Protein AF-A0A6B2XRZ3-F1 (afdb_monomer_lite)

Foldseek 3Di:
DFDPVQVCPVCVVVQVVCCQPVCCVPPVDGDDPVNVVCCCVVPVVVSRVD

Radius of gyration: 11.79 Å; chains: 1; bounding box: 26×24×25 Å

pLDDT: mean 93.39, std 6.19, range [68.88, 98.0]

Sequence (50 aa):
EIAPDFPAIRFVPHMLIGAFIALPLMEDRSVDQAFLADFIDSVVFPALGV

Secondary structure (DSSP, 8-state):
---TT-TTGGGHHHHHHHHHHHHHHHHS----HHHHHHHIIIIIHHHTT-

Structure (mmCIF, N/CA/C/O backbone):
data_AF-A0A6B2XRZ3-F1
#
_entry.id   AF-A0A6B2XRZ3-F1
#
loop_
_atom_site.group_PDB
_atom_site.id
_atom_site.type_symbol
_atom_site.label_atom_id
_atom_site.label_alt_id
_atom_site.label_comp_id
_atom_site.label_asym_id
_atom_site.label_entity_id
_atom_site.label_seq_id
_atom_site.pdbx_PDB_ins_code
_atom_site.Cartn_x
_atom_site.Cartn_y
_atom_site.Cartn_z
_atom_site.occupancy
_atom_site.B_iso_or_equiv
_atom_site.auth_seq_id
_atom_site.auth_comp_id
_atom_site.auth_asym_id
_atom_site.auth_atom_id
_atom_site.pdbx_PDB_model_num
ATOM 1 N N . GLU A 1 1 ? 6.314 -10.823 -9.655 1.00 68.88 1 GLU A N 1
ATOM 2 C CA . GLU A 1 1 ? 7.685 -10.392 -9.304 1.00 68.88 1 GLU A CA 1
ATOM 3 C C . GLU A 1 1 ? 7.842 -8.957 -9.782 1.00 68.88 1 GLU A C 1
ATOM 5 O O . GLU A 1 1 ? 7.452 -8.682 -10.910 1.00 68.88 1 GLU A O 1
ATOM 10 N N . ILE A 1 2 ? 8.291 -8.042 -8.921 1.00 78.00 2 ILE A N 1
ATOM 11 C CA . ILE A 1 2 ? 8.449 -6.620 -9.267 1.00 78.00 2 ILE A CA 1
ATOM 12 C C . ILE A 1 2 ? 9.891 -6.417 -9.727 1.00 78.00 2 ILE A C 1
ATOM 14 O O . ILE A 1 2 ? 10.817 -6.809 -9.018 1.00 78.00 2 ILE A O 1
ATOM 18 N N . ALA A 1 3 ? 10.091 -5.808 -10.897 1.00 82.12 3 ALA A N 1
ATOM 19 C CA . ALA A 1 3 ? 11.435 -5.508 -11.378 1.00 82.12 3 ALA A CA 1
ATOM 20 C C . ALA A 1 3 ? 12.147 -4.544 -10.403 1.00 82.12 3 ALA A C 1
ATOM 22 O O . ALA A 1 3 ? 11.553 -3.536 -10.016 1.00 82.12 3 ALA A O 1
ATOM 23 N N . PRO A 1 4 ? 13.410 -4.796 -10.014 1.00 76.75 4 PRO A N 1
ATOM 24 C CA . PRO A 1 4 ? 14.121 -3.946 -9.054 1.00 76.75 4 PRO A CA 1
ATOM 25 C C . PRO A 1 4 ? 14.298 -2.498 -9.538 1.00 76.75 4 PRO A C 1
ATOM 27 O O . PRO A 1 4 ? 14.328 -1.582 -8.721 1.00 76.75 4 PRO A O 1
ATOM 30 N N . ASP A 1 5 ? 14.319 -2.281 -10.856 1.00 80.25 5 ASP A N 1
ATOM 31 C CA . ASP A 1 5 ? 14.412 -0.951 -11.471 1.00 80.25 5 ASP A CA 1
ATOM 32 C C . ASP A 1 5 ? 13.041 -0.315 -11.753 1.00 80.25 5 ASP A C 1
ATOM 34 O O . ASP A 1 5 ? 12.951 0.700 -12.451 1.00 80.25 5 ASP A O 1
ATOM 38 N N . PHE A 1 6 ? 11.948 -0.897 -11.241 1.00 87.25 6 PHE A N 1
ATOM 39 C CA . PHE A 1 6 ? 10.615 -0.366 -11.485 1.00 87.25 6 PHE A CA 1
ATOM 40 C C . PHE A 1 6 ? 10.486 1.026 -10.842 1.00 87.25 6 PHE A C 1
ATOM 42 O O . PHE A 1 6 ? 10.595 1.146 -9.618 1.00 87.25 6 PHE A O 1
ATOM 49 N N . PRO A 1 7 ? 10.231 2.101 -11.617 1.00 87.75 7 PRO A N 1
ATOM 50 C CA . PRO A 1 7 ? 10.366 3.475 -11.126 1.00 87.75 7 PRO A CA 1
ATOM 51 C C . PRO A 1 7 ? 9.518 3.809 -9.897 1.00 87.75 7 PRO A C 1
ATOM 53 O O . PRO A 1 7 ? 9.866 4.721 -9.145 1.00 87.75 7 PRO A O 1
ATOM 56 N N . ALA A 1 8 ? 8.407 3.093 -9.695 1.00 90.94 8 ALA A N 1
ATOM 57 C CA . ALA A 1 8 ? 7.508 3.302 -8.570 1.00 90.94 8 ALA A CA 1
ATOM 58 C C . ALA A 1 8 ? 8.025 2.719 -7.239 1.00 90.94 8 ALA A C 1
ATOM 60 O O . ALA A 1 8 ? 7.609 3.186 -6.179 1.00 90.94 8 ALA A O 1
ATOM 61 N N . ILE A 1 9 ? 8.980 1.777 -7.256 1.00 91.56 9 ILE A N 1
ATOM 62 C CA . ILE A 1 9 ? 9.439 1.069 -6.046 1.00 91.56 9 ILE A CA 1
ATOM 63 C C . ILE A 1 9 ? 10.034 2.018 -4.993 1.00 91.56 9 ILE A C 1
ATOM 65 O O . ILE A 1 9 ? 9.786 1.876 -3.797 1.00 91.56 9 ILE A O 1
ATOM 69 N N . ARG A 1 10 ? 10.732 3.072 -5.436 1.00 93.44 10 ARG A N 1
ATOM 70 C CA . ARG A 1 10 ? 11.302 4.114 -4.559 1.00 93.44 10 ARG A CA 1
ATOM 71 C C . ARG A 1 10 ? 10.245 4.962 -3.842 1.00 93.44 10 ARG A C 1
ATOM 73 O O . ARG A 1 10 ? 10.557 5.645 -2.869 1.00 93.44 10 ARG A O 1
ATOM 80 N N . PHE A 1 11 ? 9.001 4.935 -4.316 1.00 95.31 11 PHE A N 1
ATOM 81 C CA . PHE A 1 11 ? 7.893 5.674 -3.720 1.00 95.31 11 PHE A CA 1
ATOM 82 C C . PHE A 1 11 ? 7.072 4.833 -2.740 1.00 95.31 11 PHE A C 1
ATOM 84 O O . PHE A 1 11 ? 6.277 5.410 -2.007 1.00 95.31 11 PHE A O 1
ATOM 91 N N . VAL A 1 12 ? 7.307 3.520 -2.629 1.00 94.44 12 VAL A N 1
ATOM 92 C CA . VAL A 1 12 ? 6.582 2.657 -1.678 1.00 94.44 12 VAL A CA 1
ATOM 93 C C . V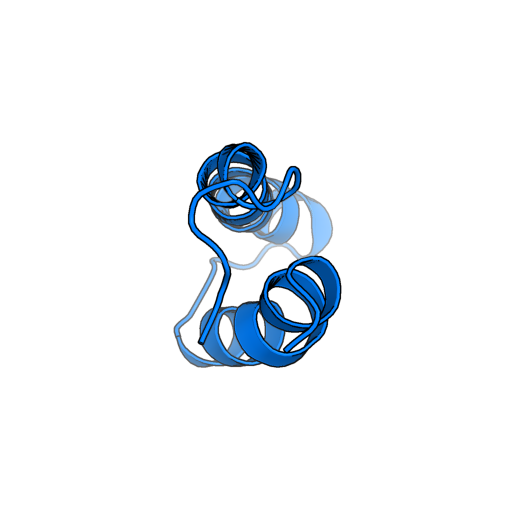AL A 1 12 ? 6.679 3.171 -0.232 1.00 94.44 12 VAL A C 1
ATOM 95 O O . VAL A 1 12 ? 5.631 3.319 0.396 1.00 94.44 12 VAL A O 1
ATOM 98 N N . PRO A 1 13 ? 7.857 3.563 0.304 1.00 95.88 13 PRO A N 1
ATOM 99 C CA . PRO A 1 13 ? 7.919 4.145 1.647 1.00 95.88 13 PRO A CA 1
ATOM 100 C C . PRO A 1 13 ? 7.088 5.428 1.785 1.00 95.88 13 PRO A C 1
ATOM 102 O O . PRO A 1 13 ? 6.467 5.646 2.819 1.00 95.88 13 PRO A O 1
ATOM 105 N N . HIS A 1 14 ? 7.030 6.253 0.735 1.00 96.75 14 HIS A N 1
ATOM 106 C CA . HIS A 1 14 ? 6.243 7.487 0.723 1.00 96.75 14 HIS A CA 1
ATOM 107 C C . HIS A 1 14 ? 4.739 7.193 0.727 1.00 96.75 14 HIS A C 1
ATOM 109 O O . HIS A 1 14 ? 3.998 7.860 1.441 1.00 96.75 14 HIS A O 1
ATOM 115 N N . MET A 1 15 ? 4.295 6.178 -0.024 1.00 95.50 15 MET A N 1
ATOM 116 C CA . MET A 1 15 ? 2.899 5.726 -0.027 1.00 95.50 15 MET A CA 1
ATOM 117 C C . MET A 1 15 ? 2.491 5.185 1.344 1.00 95.50 15 MET A C 1
ATOM 119 O O . MET A 1 15 ? 1.445 5.565 1.861 1.00 95.50 15 MET A O 1
ATOM 123 N N . LEU A 1 16 ? 3.337 4.352 1.959 1.00 96.12 16 LEU A N 1
ATOM 124 C CA . LEU A 1 16 ? 3.068 3.786 3.281 1.00 96.12 16 LEU A CA 1
ATOM 125 C C . LEU A 1 16 ? 3.019 4.877 4.354 1.00 96.12 16 LEU A C 1
ATOM 127 O O . LEU A 1 16 ? 2.040 4.963 5.086 1.00 96.12 16 LEU A O 1
ATOM 131 N N . ILE A 1 17 ? 4.022 5.758 4.419 1.00 97.12 17 ILE A N 1
ATOM 132 C CA . ILE A 1 17 ? 4.012 6.888 5.362 1.00 97.12 17 ILE A CA 1
ATOM 133 C C . ILE A 1 17 ? 2.791 7.779 5.109 1.00 97.12 17 ILE A C 1
ATOM 135 O O . 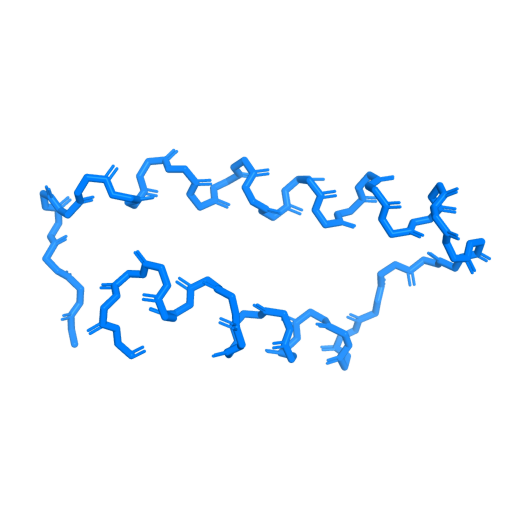ILE A 1 17 ? 2.123 8.185 6.058 1.00 97.12 17 ILE A O 1
ATOM 139 N N . GLY A 1 18 ? 2.463 8.039 3.842 1.00 96.12 18 GLY A N 1
ATOM 140 C CA . GLY A 1 18 ? 1.269 8.777 3.449 1.00 96.12 18 GLY A CA 1
ATOM 141 C C . GLY A 1 18 ? -0.005 8.165 4.026 1.00 96.12 18 GLY A C 1
ATOM 142 O O . GLY A 1 18 ? -0.791 8.892 4.618 1.00 96.12 18 GLY A O 1
ATOM 143 N N . ALA A 1 19 ? -0.174 6.844 3.953 1.00 96.25 19 ALA A N 1
ATOM 144 C CA . ALA A 1 19 ? -1.313 6.146 4.550 1.00 96.25 19 ALA A CA 1
ATOM 145 C C . ALA A 1 19 ? -1.391 6.336 6.078 1.00 96.25 19 ALA A C 1
ATOM 147 O O . ALA A 1 19 ? -2.459 6.641 6.605 1.00 96.25 19 ALA A O 1
ATOM 148 N N . PHE A 1 20 ? -0.259 6.244 6.787 1.00 97.00 20 PHE A N 1
ATOM 149 C CA . PHE A 1 20 ? -0.207 6.431 8.245 1.00 97.00 20 PHE A CA 1
ATOM 150 C C . PHE A 1 20 ? -0.477 7.865 8.707 1.00 97.00 20 PHE A C 1
ATOM 152 O O . PHE A 1 20 ? -0.936 8.056 9.831 1.00 97.00 20 PHE A O 1
ATOM 159 N N . ILE A 1 21 ? -0.198 8.865 7.870 1.00 97.38 21 ILE A N 1
ATOM 160 C CA . ILE A 1 21 ? -0.417 10.276 8.207 1.00 97.38 21 ILE A CA 1
ATOM 161 C C . ILE A 1 21 ? -1.772 10.771 7.702 1.00 97.38 21 ILE A C 1
ATOM 163 O O . ILE A 1 21 ? -2.482 11.452 8.433 1.00 97.38 21 ILE A O 1
ATOM 167 N N . ALA A 1 22 ? -2.145 10.445 6.467 1.00 96.75 22 ALA A N 1
ATOM 168 C CA . ALA A 1 22 ? -3.347 10.969 5.832 1.00 96.75 22 ALA A CA 1
ATOM 169 C C . ALA A 1 22 ? -4.622 10.330 6.388 1.00 96.75 22 ALA A C 1
ATOM 171 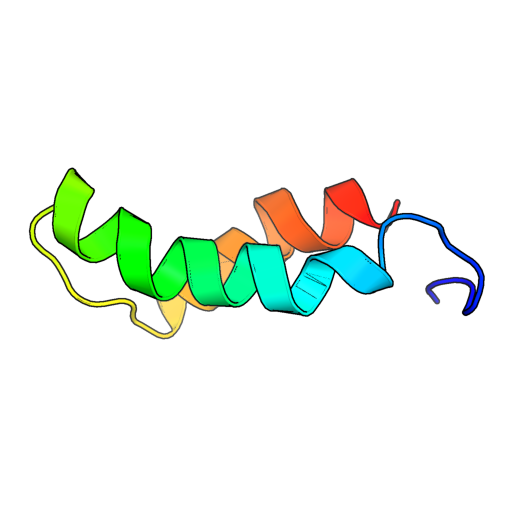O O . ALA A 1 22 ? -5.570 11.062 6.655 1.00 96.75 22 ALA A O 1
ATOM 172 N N . LEU A 1 23 ? -4.648 9.010 6.620 1.00 96.69 23 LEU A N 1
ATOM 173 C CA . LEU A 1 23 ? -5.864 8.333 7.086 1.00 96.69 23 LEU A CA 1
ATOM 174 C C . LEU A 1 23 ? -6.387 8.914 8.415 1.00 96.69 23 LEU A C 1
ATOM 176 O O . LEU A 1 23 ? -7.559 9.287 8.452 1.00 96.69 23 LEU A O 1
ATOM 180 N N . PRO A 1 24 ? -5.568 9.093 9.474 1.00 96.25 24 PRO A N 1
ATOM 181 C CA . PRO A 1 24 ? -6.055 9.702 10.712 1.00 96.25 24 PRO A CA 1
ATOM 182 C C . PRO A 1 24 ? -6.529 11.142 10.541 1.00 96.25 24 PRO A C 1
ATOM 184 O O . PRO A 1 24 ? -7.464 11.556 11.215 1.00 96.25 24 PRO A O 1
ATOM 187 N N . LEU A 1 25 ? -5.917 11.903 9.632 1.00 97.75 25 LEU A N 1
ATOM 188 C CA . LEU A 1 25 ? -6.326 13.281 9.357 1.00 97.75 25 LEU A CA 1
ATOM 189 C C . LEU A 1 25 ? -7.638 13.360 8.566 1.00 97.75 25 LEU A C 1
ATOM 191 O O . LEU A 1 25 ? -8.380 14.326 8.718 1.00 97.75 25 LEU A O 1
ATOM 195 N N . MET A 1 26 ? -7.905 12.378 7.703 1.00 97.06 26 MET A N 1
ATOM 196 C CA . MET A 1 26 ? -9.071 12.357 6.815 1.00 97.06 26 MET A CA 1
ATOM 197 C C . MET A 1 26 ? -10.290 11.688 7.451 1.00 97.06 26 MET A C 1
ATOM 199 O O . MET A 1 26 ? -11.411 12.150 7.253 1.00 97.06 26 MET A O 1
ATOM 203 N N . GLU A 1 27 ? -10.076 10.603 8.190 1.00 96.44 27 GLU A N 1
ATOM 204 C CA . GLU A 1 27 ? -11.136 9.716 8.681 1.00 96.44 27 GLU A CA 1
ATOM 205 C C . GLU A 1 27 ? -11.211 9.638 10.214 1.00 96.44 27 GLU A C 1
ATOM 207 O O . GLU A 1 27 ? -12.009 8.865 10.740 1.00 96.44 27 GLU A O 1
ATOM 212 N N . ASP A 1 28 ? -10.389 10.410 10.938 1.00 96.81 28 ASP A N 1
ATOM 213 C CA . ASP A 1 28 ? -10.317 10.421 12.412 1.00 96.81 28 ASP A CA 1
ATOM 214 C C . ASP A 1 28 ? -10.135 9.015 13.023 1.00 96.81 28 ASP A C 1
ATOM 216 O O . ASP A 1 28 ? -10.637 8.681 14.097 1.00 96.81 28 ASP A O 1
ATOM 220 N N . ARG A 1 29 ? -9.406 8.146 12.308 1.00 95.06 29 ARG A N 1
ATOM 221 C CA . ARG A 1 2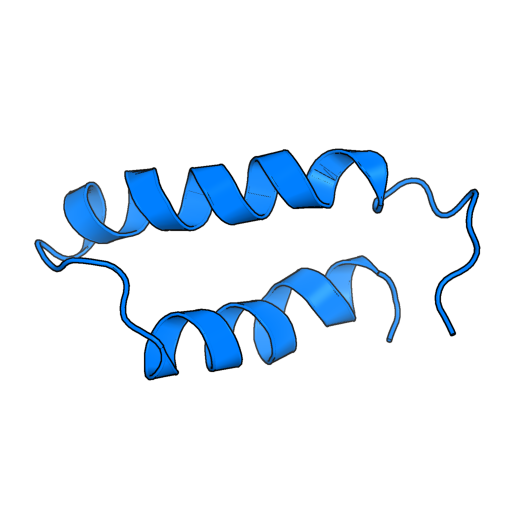9 ? -9.093 6.777 12.737 1.00 95.06 29 ARG A CA 1
ATOM 222 C C . ARG A 1 29 ? -7.639 6.417 12.482 1.00 95.06 29 ARG A C 1
ATOM 224 O O . ARG A 1 29 ? -7.025 6.840 11.508 1.00 95.06 29 ARG A O 1
ATOM 231 N N . SER A 1 30 ? -7.084 5.574 13.345 1.00 94.75 30 SER A N 1
ATOM 232 C CA . SER A 1 30 ? -5.748 5.015 13.126 1.00 94.75 30 SER A CA 1
ATOM 233 C C . SER A 1 30 ? -5.749 3.970 12.009 1.00 94.75 30 SER A C 1
ATOM 235 O O . SER A 1 30 ? -6.755 3.300 11.770 1.00 94.75 30 SER A O 1
ATOM 237 N N . VAL A 1 31 ? -4.593 3.809 11.360 1.00 96.50 31 VAL A N 1
ATOM 238 C CA . VAL A 1 31 ? -4.342 2.693 10.441 1.00 96.50 31 VAL A CA 1
ATOM 239 C C . VAL A 1 31 ? -4.400 1.378 11.212 1.00 96.50 31 VAL A C 1
ATOM 241 O O . VAL A 1 31 ? -3.757 1.231 12.252 1.00 96.50 31 VAL A O 1
ATOM 244 N N . ASP A 1 32 ? -5.139 0.416 10.670 1.00 96.75 32 ASP A N 1
ATOM 245 C CA . ASP A 1 32 ? -5.177 -0.960 11.151 1.00 96.75 32 ASP A CA 1
ATOM 246 C C . ASP A 1 32 ? -4.727 -1.942 10.063 1.00 96.75 32 ASP A C 1
ATOM 248 O O . ASP A 1 32 ? -4.431 -1.572 8.924 1.00 96.75 32 ASP A O 1
ATOM 252 N N . GLN A 1 33 ? -4.637 -3.218 10.435 1.00 96.94 33 GLN A N 1
ATOM 253 C CA . GLN A 1 33 ? -4.179 -4.269 9.534 1.00 96.94 33 GLN A CA 1
ATOM 254 C C . GLN A 1 33 ? -5.119 -4.475 8.337 1.00 96.94 33 GLN A C 1
ATOM 256 O O . GLN A 1 33 ? -4.636 -4.781 7.250 1.00 96.94 33 GLN A O 1
ATOM 261 N N . ALA A 1 34 ? -6.434 -4.323 8.525 1.00 97.56 34 ALA A N 1
ATOM 262 C CA . ALA A 1 34 ? -7.411 -4.549 7.463 1.00 97.56 34 ALA A CA 1
ATOM 263 C C . ALA A 1 34 ? -7.304 -3.457 6.395 1.00 97.56 34 ALA A C 1
ATOM 265 O O . ALA A 1 34 ? -7.203 -3.766 5.210 1.00 97.56 34 ALA A O 1
ATOM 266 N N . PHE A 1 35 ? -7.227 -2.197 6.825 1.00 96.94 35 PHE A N 1
ATOM 267 C CA . PHE A 1 35 ? -6.972 -1.070 5.938 1.00 96.94 35 PHE A CA 1
ATOM 268 C C . PHE A 1 35 ? -5.623 -1.210 5.232 1.00 96.94 35 PHE A C 1
ATOM 270 O O . PHE A 1 35 ? -5.539 -0.994 4.030 1.00 96.94 35 PHE A O 1
ATOM 277 N N . LEU A 1 36 ? -4.559 -1.573 5.956 1.00 97.25 36 LEU A N 1
ATOM 278 C CA . LEU A 1 36 ? -3.229 -1.663 5.356 1.00 97.25 36 LEU A CA 1
ATOM 279 C C . LEU A 1 36 ? -3.153 -2.762 4.288 1.00 97.25 36 LEU A C 1
ATOM 281 O O . LEU A 1 36 ? -2.520 -2.547 3.258 1.00 97.25 36 LEU A O 1
ATOM 285 N N . ALA A 1 37 ? -3.802 -3.907 4.518 1.00 97.94 37 ALA A N 1
ATOM 286 C CA . ALA A 1 37 ? -3.901 -4.971 3.522 1.00 97.94 37 ALA A CA 1
ATOM 287 C C . ALA A 1 37 ? -4.634 -4.481 2.264 1.00 97.94 37 ALA A C 1
ATOM 289 O O . ALA A 1 37 ? -4.085 -4.563 1.169 1.00 97.94 37 ALA A O 1
ATOM 290 N N . ASP A 1 38 ? -5.809 -3.873 2.440 1.00 98.00 38 ASP A N 1
ATOM 291 C CA . ASP A 1 38 ? -6.609 -3.359 1.326 1.00 98.00 38 ASP A CA 1
ATOM 292 C C . ASP A 1 38 ? -5.894 -2.230 0.563 1.00 98.00 38 ASP A C 1
ATOM 294 O O . ASP A 1 38 ? -5.902 -2.186 -0.663 1.00 98.00 38 ASP A O 1
ATOM 298 N N . PHE A 1 39 ? -5.186 -1.346 1.270 1.00 97.38 39 PHE A N 1
ATOM 299 C CA . PHE A 1 39 ? -4.394 -0.277 0.667 1.00 97.38 39 PHE A CA 1
ATOM 300 C C . PHE A 1 39 ? -3.220 -0.820 -0.158 1.00 97.38 39 PHE A C 1
ATOM 302 O O . PHE A 1 39 ? -2.915 -0.303 -1.236 1.00 97.38 39 PHE A O 1
ATOM 309 N N . ILE A 1 40 ? -2.547 -1.865 0.327 1.00 96.69 40 ILE A N 1
ATOM 310 C CA . ILE A 1 40 ? -1.459 -2.504 -0.417 1.00 96.69 40 ILE A CA 1
ATOM 311 C C . ILE A 1 40 ? -2.004 -3.161 -1.689 1.00 96.69 40 ILE A C 1
ATOM 313 O O . ILE A 1 40 ? -1.466 -2.901 -2.767 1.00 96.69 40 ILE A O 1
ATOM 317 N N . ASP A 1 41 ? -3.088 -3.929 -1.575 1.00 97.38 41 ASP A N 1
ATOM 318 C CA . ASP A 1 41 ? -3.691 -4.656 -2.697 1.00 97.38 41 ASP A CA 1
ATOM 319 C C . ASP A 1 41 ? -4.326 -3.718 -3.734 1.00 97.38 41 ASP A C 1
ATOM 321 O O . ASP A 1 41 ? -4.221 -3.958 -4.935 1.00 97.38 41 ASP A O 1
ATOM 325 N N . SER A 1 42 ? -4.946 -2.623 -3.291 1.00 97.50 42 SER A N 1
ATOM 326 C CA . SER A 1 42 ? -5.704 -1.716 -4.163 1.00 97.50 42 SER A CA 1
ATOM 327 C C . SER A 1 42 ? -4.892 -0.535 -4.701 1.00 97.50 42 SER A C 1
ATOM 329 O O . SER A 1 42 ? -5.296 0.081 -5.689 1.00 97.50 42 SER A O 1
ATOM 331 N N . VAL A 1 43 ? -3.762 -0.183 -4.076 1.00 95.88 43 VAL A N 1
ATOM 332 C CA . VAL A 1 43 ? -2.967 1.001 -4.458 1.00 95.88 43 VAL A CA 1
ATOM 333 C C . VAL A 1 43 ? -1.511 0.649 -4.719 1.00 95.88 43 VAL A C 1
ATOM 335 O O . VAL A 1 43 ? -0.993 0.959 -5.793 1.00 95.88 43 VAL A O 1
ATOM 338 N N . VAL A 1 44 ? -0.834 0.017 -3.756 1.00 95.12 44 VAL A N 1
ATOM 339 C CA . VAL A 1 44 ? 0.619 -0.200 -3.841 1.00 95.12 44 VAL A CA 1
ATOM 340 C C . VAL A 1 44 ? 0.957 -1.199 -4.944 1.00 95.12 44 VAL A C 1
ATOM 342 O O . VAL A 1 44 ? 1.794 -0.899 -5.792 1.00 95.12 44 VAL A O 1
ATOM 345 N N . PHE A 1 45 ? 0.305 -2.360 -4.972 1.00 94.00 45 PHE A N 1
ATOM 346 C CA . PHE A 1 45 ? 0.542 -3.382 -5.993 1.00 94.00 45 PHE A CA 1
ATOM 347 C C . PHE A 1 45 ? 0.155 -2.922 -7.405 1.00 94.00 45 PHE A C 1
ATOM 349 O O . PHE A 1 45 ? 1.030 -2.962 -8.278 1.00 94.00 45 PHE A O 1
ATOM 356 N N . PRO A 1 46 ? -1.030 -2.322 -7.630 1.00 93.62 46 PRO A N 1
ATOM 357 C CA . PRO A 1 46 ? -1.363 -1.746 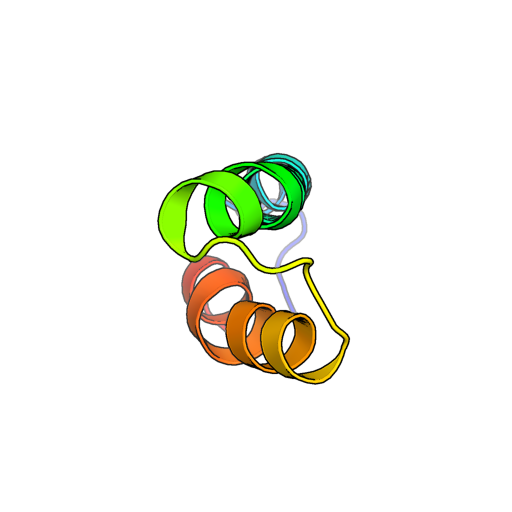-8.928 1.00 93.62 46 PRO A CA 1
ATOM 358 C C . PRO A 1 46 ? -0.365 -0.681 -9.391 1.00 93.62 46 PRO A C 1
ATOM 360 O O . PRO A 1 46 ? 0.012 -0.652 -10.564 1.00 93.62 46 PRO A O 1
ATOM 363 N N . ALA A 1 47 ? 0.134 0.164 -8.481 1.00 92.56 47 ALA A N 1
ATOM 364 C CA . ALA A 1 47 ? 1.165 1.150 -8.807 1.00 92.56 47 ALA A CA 1
ATOM 365 C C . ALA A 1 47 ? 2.516 0.517 -9.186 1.00 92.56 47 ALA A C 1
ATOM 367 O O . ALA A 1 47 ? 3.321 1.173 -9.846 1.00 92.56 47 ALA A O 1
ATOM 368 N N . LEU A 1 48 ? 2.766 -0.732 -8.784 1.00 91.94 48 LEU A N 1
ATOM 369 C CA . 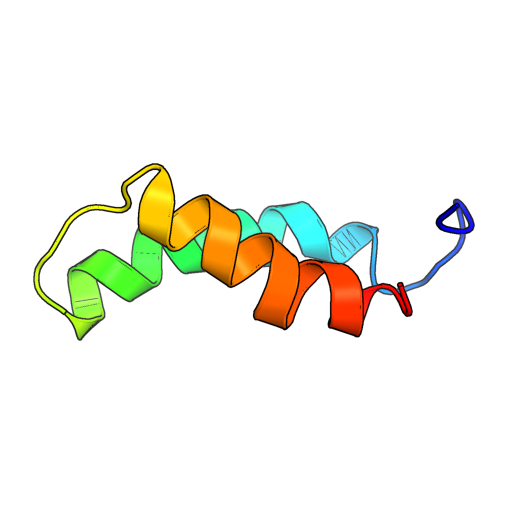LEU A 1 48 ? 3.941 -1.536 -9.133 1.00 91.94 48 LEU A CA 1
ATOM 370 C C . LEU A 1 48 ? 3.696 -2.469 -10.333 1.00 91.94 48 LEU A C 1
ATOM 372 O O . LEU A 1 48 ? 4.619 -3.167 -10.753 1.00 91.94 48 LEU A O 1
ATOM 376 N N . GLY A 1 49 ? 2.489 -2.455 -10.908 1.00 88.94 49 GLY A N 1
ATOM 377 C CA . GLY A 1 49 ? 2.117 -3.257 -12.074 1.00 88.94 49 GLY A CA 1
ATOM 378 C C . GLY A 1 49 ? 1.887 -4.741 -11.777 1.00 88.94 49 GLY A C 1
ATOM 379 O O . GLY A 1 49 ? 2.059 -5.561 -12.680 1.00 88.94 49 GLY A O 1
ATOM 380 N N . VAL A 1 50 ? 1.539 -5.077 -10.531 1.00 88.19 50 VAL A N 1
ATOM 381 C CA . VAL A 1 50 ? 1.189 -6.435 -10.076 1.00 88.19 50 VAL A CA 1
ATOM 382 C C . VAL A 1 50 ? -0.258 -6.530 -9.624 1.00 88.19 50 VAL A C 1
ATOM 384 O O . VAL A 1 50 ? -0.801 -5.503 -9.160 1.00 88.19 50 VAL A O 1
#